Protein AF-A0AAV1R4P3-F1 (afdb_monomer)

Solvent-accessible surface area (backbone atoms only — not comparable to full-atom values): 7258 Å² total; per-residue (Å²): 132,78,63,86,61,83,77,54,78,63,45,58,19,80,67,67,41,54,49,48,60,53,53,44,38,48,49,35,62,78,67,55,42,62,80,77,50,60,62,71,26,50,77,77,40,62,55,56,52,47,74,28,44,90,54,28,54,87,56,57,86,68,80,76,64,85,76,76,66,99,73,47,54,65,52,36,40,63,31,36,55,21,73,91,52,38,86,84,52,81,50,60,55,24,53,76,36,69,90,61,39,50,74,68,54,49,50,59,74,69,47,79,87,61,58,76,94,123

Secondary structure (DSSP, 8-state):
-PPP---------TTS--HHHHHHHHHHHHT-GGGGS-HHHHTTS-GGGGGSHHHHGGG--S-------SS-HHHIIIIIS-TTT-TT-TTHHHHH-GGG--HHHHHHHHS-------

Foldseek 3Di:
DEDAQAAAFQDAAPQRDRQVLVVLVCVCVVVVCLVVADPVQVVPDPSSCSSHCVRVVVVDPDDYDYDDDLDDLCCCDRGHYDPVRCVPCLCVQCSVPVVPDDPVRVCSSVDDRDDDPD

InterPro domains:
  IPR004963 Pectinacetylesterase/NOTUM [PF03283] (12-111)
  IPR004963 Pectinacetylesterase/NOTUM [PTHR21562] (7-111)

Mean predicted aligned error: 5.8 Å

Structure (mmCIF, N/CA/C/O backbone):
data_AF-A0AAV1R4P3-F1
#
_entry.id   AF-A0AAV1R4P3-F1
#
loop_
_atom_site.group_PDB
_atom_site.id
_atom_site.type_symbol
_atom_site.label_atom_id
_atom_site.label_alt_id
_atom_site.label_comp_id
_atom_site.label_asym_id
_atom_site.label_entity_id
_atom_site.label_seq_id
_atom_site.pdbx_PDB_ins_code
_atom_site.Cartn_x
_atom_site.Cartn_y
_atom_site.Cartn_z
_atom_site.occupancy
_atom_site.B_iso_or_equiv
_atom_site.auth_seq_id
_atom_site.auth_comp_id
_atom_site.auth_asym_id
_atom_site.auth_atom_id
_atom_site.pdbx_PDB_model_num
ATOM 1 N N . MET A 1 1 ? -25.877 -5.056 9.736 1.00 37.34 1 MET A N 1
ATOM 2 C CA . MET A 1 1 ? -25.295 -4.008 8.869 1.00 37.34 1 MET A CA 1
ATOM 3 C C . MET A 1 1 ? -23.919 -4.472 8.424 1.00 37.34 1 MET A C 1
ATOM 5 O O . MET A 1 1 ? -23.066 -4.671 9.280 1.00 37.34 1 MET A O 1
ATOM 9 N N . ALA A 1 2 ? -23.721 -4.704 7.127 1.00 37.50 2 ALA A N 1
ATOM 10 C CA . ALA A 1 2 ? -22.393 -4.955 6.575 1.00 37.50 2 ALA A CA 1
ATOM 11 C C . ALA A 1 2 ? -21.654 -3.614 6.466 1.00 37.50 2 ALA A C 1
ATOM 13 O O . ALA A 1 2 ? -22.217 -2.644 5.961 1.00 37.50 2 ALA A O 1
ATOM 14 N N . LYS A 1 3 ? -20.422 -3.534 6.976 1.00 45.62 3 LYS A N 1
ATOM 15 C CA . LYS A 1 3 ? -19.550 -2.375 6.754 1.00 45.62 3 LYS A CA 1
ATOM 16 C C . LYS A 1 3 ? -18.617 -2.693 5.595 1.00 45.62 3 LYS A C 1
ATOM 18 O O . LYS A 1 3 ? -17.915 -3.700 5.643 1.00 45.62 3 LYS A O 1
ATOM 23 N N . LEU A 1 4 ? -18.607 -1.828 4.584 1.00 41.22 4 LEU A N 1
ATOM 24 C CA . LEU A 1 4 ? -17.603 -1.865 3.530 1.00 41.22 4 LEU A CA 1
ATOM 25 C C . LEU A 1 4 ? -16.317 -1.239 4.086 1.00 41.22 4 LEU A C 1
ATOM 27 O O . LEU A 1 4 ? -16.305 -0.068 4.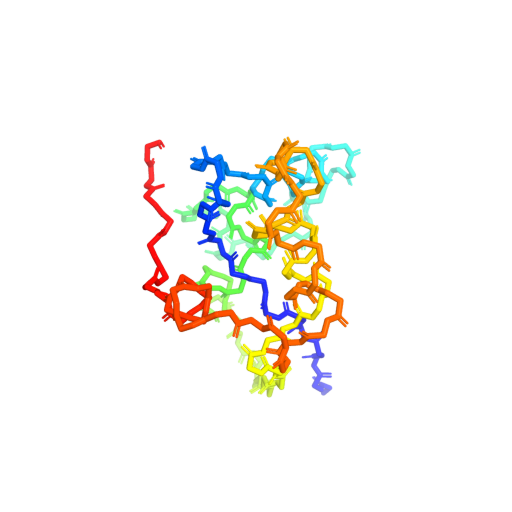459 1.00 41.22 4 LEU A O 1
ATOM 31 N N . GLN A 1 5 ? -15.252 -2.029 4.181 1.00 56.16 5 GLN A N 1
ATOM 32 C CA . GLN A 1 5 ? -13.923 -1.555 4.557 1.00 56.16 5 GLN A CA 1
ATOM 33 C C . GLN A 1 5 ? -13.007 -1.763 3.351 1.00 56.16 5 GLN A C 1
ATOM 35 O O . GLN A 1 5 ? -12.744 -2.905 2.980 1.00 56.16 5 GLN A O 1
ATOM 40 N N . TYR A 1 6 ? -12.511 -0.674 2.761 1.00 64.38 6 TYR A N 1
ATOM 41 C CA . TYR A 1 6 ? -11.486 -0.742 1.718 1.00 64.38 6 TYR A CA 1
ATOM 42 C C . TYR A 1 6 ? -10.242 -1.450 2.269 1.00 64.38 6 TYR A C 1
ATOM 44 O O . TYR A 1 6 ? -9.703 -1.053 3.311 1.00 64.38 6 TYR A O 1
ATOM 52 N N . PHE A 1 7 ? -9.806 -2.525 1.609 1.00 72.69 7 PHE A N 1
ATOM 53 C CA . PHE A 1 7 ? -8.683 -3.327 2.082 1.00 72.69 7 PHE A CA 1
ATOM 54 C C . PHE A 1 7 ? -7.356 -2.730 1.631 1.00 72.69 7 PHE A C 1
ATOM 56 O O . PHE A 1 7 ? -6.836 -3.023 0.561 1.00 72.69 7 PHE A O 1
ATOM 63 N N . LEU A 1 8 ? -6.794 -1.882 2.485 1.00 81.75 8 LEU A N 1
ATOM 64 C CA . LEU A 1 8 ? -5.488 -1.288 2.249 1.00 81.75 8 LEU A CA 1
ATOM 65 C C . LEU A 1 8 ? -4.377 -2.269 2.608 1.00 81.75 8 LEU A C 1
ATOM 67 O O . LEU A 1 8 ? -4.369 -2.873 3.683 1.00 81.75 8 LEU A O 1
ATOM 71 N N . VAL A 1 9 ? -3.402 -2.372 1.714 1.00 82.12 9 VAL A N 1
ATOM 72 C CA . VAL A 1 9 ? -2.243 -3.250 1.860 1.00 82.12 9 VAL A CA 1
ATOM 73 C C . VAL A 1 9 ? -1.037 -2.436 2.314 1.00 82.12 9 VAL A C 1
ATOM 75 O O . VAL A 1 9 ? -0.589 -1.531 1.616 1.00 82.12 9 VAL A O 1
ATOM 78 N N . CYS A 1 10 ? -0.479 -2.793 3.471 1.00 82.88 10 CYS A N 1
ATOM 79 C CA . CYS A 1 10 ? 0.791 -2.255 3.960 1.00 82.88 10 CYS A CA 1
ATOM 80 C C . CYS A 1 10 ? 1.965 -2.872 3.184 1.00 82.88 10 CYS A C 1
ATOM 82 O O . CYS A 1 10 ? 2.274 -4.047 3.388 1.00 82.88 10 CYS A O 1
ATOM 84 N N . ARG A 1 11 ? 2.611 -2.095 2.307 1.00 86.31 11 ARG A N 1
ATOM 85 C CA . ARG A 1 11 ? 3.755 -2.512 1.476 1.00 86.31 11 ARG A CA 1
ATOM 86 C C . ARG A 1 11 ? 4.744 -1.371 1.254 1.00 86.31 11 ARG A C 1
ATOM 88 O O . ARG A 1 11 ? 4.424 -0.213 1.524 1.00 86.31 11 ARG A O 1
ATOM 95 N N . LEU A 1 12 ? 5.941 -1.730 0.790 1.00 89.31 12 LEU A N 1
ATOM 96 C CA . LEU A 1 12 ? 6.898 -0.772 0.244 1.00 89.31 12 LEU A CA 1
A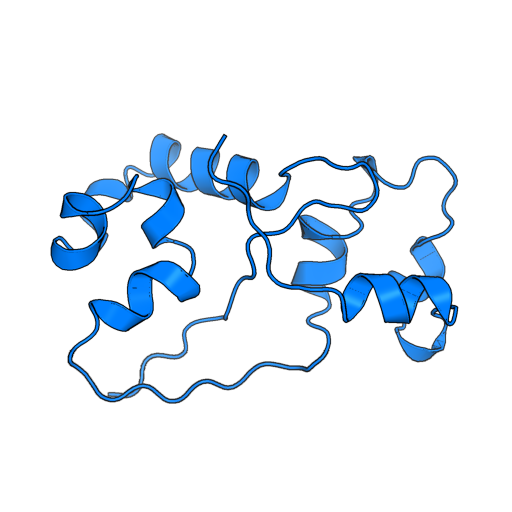TOM 97 C C . LEU A 1 12 ? 6.445 -0.334 -1.151 1.00 89.31 12 LEU A C 1
ATOM 99 O O . LEU A 1 12 ? 5.903 -1.142 -1.908 1.00 89.31 12 LEU A O 1
ATOM 103 N N . ASP A 1 13 ? 6.666 0.934 -1.468 1.00 91.56 13 ASP A N 1
ATOM 104 C CA . ASP A 1 13 ? 6.496 1.454 -2.818 1.00 91.56 13 ASP A CA 1
ATOM 105 C C . ASP A 1 13 ? 7.671 1.065 -3.729 1.00 91.56 13 ASP A C 1
ATOM 107 O O . ASP A 1 13 ? 8.632 0.418 -3.307 1.00 91.56 13 ASP A O 1
ATOM 111 N N . ILE A 1 14 ? 7.591 1.457 -4.998 1.00 92.94 14 ILE A N 1
ATOM 112 C CA . ILE A 1 14 ? 8.611 1.189 -6.026 1.00 92.94 14 ILE A CA 1
ATOM 113 C C . ILE A 1 14 ? 9.994 1.774 -5.703 1.00 92.94 14 ILE A C 1
ATOM 115 O O . ILE A 1 14 ? 10.984 1.345 -6.288 1.00 92.94 14 ILE A O 1
ATOM 119 N N . SER A 1 15 ? 10.071 2.731 -4.776 1.00 91.69 15 SER A N 1
ATOM 120 C CA . SER A 1 15 ? 11.315 3.323 -4.276 1.00 91.69 15 SER A CA 1
ATOM 121 C C . SER A 1 15 ? 11.770 2.726 -2.938 1.00 91.69 15 SER A C 1
ATOM 123 O O . SER A 1 15 ? 12.767 3.166 -2.371 1.00 91.69 15 SER A O 1
ATOM 125 N N . GLY A 1 16 ? 11.060 1.716 -2.424 1.00 89.69 16 GLY A N 1
ATOM 126 C CA . GLY A 1 16 ? 11.365 1.050 -1.159 1.00 89.69 16 GLY A CA 1
ATOM 127 C C . GLY A 1 16 ? 10.843 1.779 0.083 1.00 89.69 16 GLY A C 1
ATOM 128 O O . GLY A 1 16 ? 11.156 1.368 1.201 1.00 89.69 16 GLY A O 1
ATOM 129 N N . TRP A 1 17 ? 10.037 2.833 -0.073 1.00 89.62 17 TRP A N 1
ATOM 130 C CA . TRP A 1 17 ? 9.517 3.628 1.041 1.00 89.62 17 TRP A CA 1
ATOM 131 C C . TRP A 1 17 ? 8.154 3.136 1.531 1.00 89.62 17 TRP A C 1
ATOM 133 O O . TRP A 1 17 ? 7.372 2.511 0.818 1.00 89.62 17 TRP A O 1
ATOM 143 N N . ARG A 1 18 ? 7.833 3.438 2.795 1.00 88.81 18 ARG A N 1
ATOM 144 C CA . ARG A 1 18 ? 6.561 3.063 3.444 1.00 88.81 18 ARG A CA 1
ATOM 145 C C . ARG A 1 18 ? 5.498 4.150 3.284 1.00 88.81 18 ARG A C 1
ATOM 147 O O . ARG A 1 18 ? 4.875 4.556 4.269 1.00 88.81 18 ARG A O 1
ATOM 154 N N . THR A 1 19 ? 5.297 4.625 2.059 1.00 89.94 19 THR A N 1
ATOM 155 C CA . THR A 1 19 ? 4.479 5.811 1.751 1.00 89.94 19 THR A CA 1
ATOM 156 C C . THR A 1 19 ? 3.085 5.755 2.384 1.00 89.94 19 THR A C 1
ATOM 158 O O . THR A 1 19 ? 2.692 6.668 3.113 1.00 89.94 19 THR A O 1
ATOM 161 N N . LEU A 1 20 ? 2.372 4.635 2.240 1.00 88.81 20 LEU A N 1
ATOM 162 C CA . LEU A 1 20 ? 1.029 4.488 2.811 1.00 88.81 20 LEU A CA 1
ATOM 163 C C . LEU A 1 20 ? 1.017 4.485 4.343 1.00 88.81 20 LEU A C 1
ATOM 165 O O . LEU A 1 20 ? 0.116 5.050 4.959 1.00 88.81 20 LEU A O 1
ATOM 169 N N . ARG A 1 21 ? 2.029 3.888 4.983 1.00 88.88 21 ARG A N 1
ATOM 170 C CA . ARG A 1 21 ? 2.141 3.896 6.448 1.00 88.88 21 ARG A CA 1
ATOM 171 C C . ARG A 1 21 ? 2.343 5.315 6.967 1.00 88.88 21 ARG A C 1
ATOM 173 O O . ARG A 1 21 ? 1.710 5.665 7.956 1.00 88.88 21 ARG A O 1
ATOM 180 N N . TYR A 1 22 ? 3.193 6.116 6.325 1.00 89.00 22 TYR A N 1
ATOM 181 C CA . TYR A 1 22 ? 3.405 7.511 6.722 1.00 89.00 22 TYR A CA 1
ATOM 182 C C . TYR A 1 22 ? 2.161 8.369 6.496 1.00 89.00 22 TYR A C 1
ATOM 184 O O . TYR A 1 22 ? 1.788 9.140 7.379 1.00 89.00 22 TYR A O 1
ATOM 192 N N . MET A 1 23 ? 1.463 8.173 5.375 1.00 88.75 23 MET A N 1
ATOM 193 C CA . MET A 1 23 ? 0.190 8.842 5.112 1.00 88.75 23 MET A CA 1
ATOM 194 C C . MET A 1 23 ? -0.831 8.560 6.227 1.00 88.75 23 MET A C 1
ATOM 196 O O . MET A 1 23 ? -1.362 9.491 6.835 1.00 88.75 23 MET A O 1
ATOM 200 N N . PHE A 1 24 ? -1.065 7.285 6.562 1.00 88.12 24 PHE A N 1
ATOM 201 C CA . PHE A 1 24 ?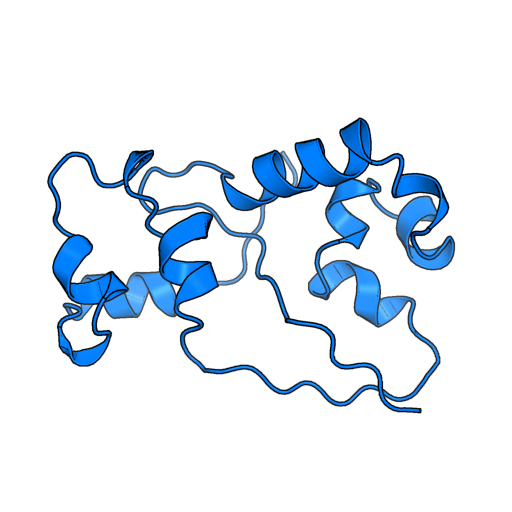 -2.004 6.921 7.629 1.00 88.12 24 PHE A CA 1
ATOM 202 C C . PHE A 1 24 ? -1.500 7.269 9.029 1.00 88.12 24 PHE A C 1
ATOM 204 O O . PHE A 1 24 ? -2.315 7.549 9.904 1.00 88.12 24 PHE A O 1
ATOM 211 N N . ALA A 1 25 ? -0.184 7.316 9.254 1.00 89.69 25 ALA A N 1
ATOM 212 C CA . ALA A 1 25 ? 0.377 7.856 10.488 1.00 89.69 25 ALA A CA 1
ATOM 213 C C . ALA A 1 25 ? -0.044 9.316 10.684 1.00 89.69 25 ALA A C 1
ATOM 215 O O . ALA A 1 25 ? -0.544 9.667 11.753 1.00 89.69 25 ALA A O 1
ATOM 216 N N . GLY A 1 26 ? 0.074 10.130 9.631 1.00 88.00 26 GLY A N 1
ATOM 217 C CA . GLY A 1 26 ? -0.405 11.509 9.618 1.00 88.00 26 GLY A CA 1
ATOM 218 C C . GLY A 1 26 ? -1.896 11.601 9.935 1.00 88.00 26 GLY A C 1
ATOM 219 O O . GLY A 1 26 ? -2.276 12.346 10.831 1.00 88.00 26 GLY A O 1
ATOM 220 N N . VAL A 1 27 ? -2.737 10.785 9.289 1.00 87.19 27 VAL A N 1
ATOM 221 C CA . VAL A 1 27 ? -4.187 10.749 9.567 1.00 87.19 27 VAL A CA 1
ATOM 222 C C . VAL A 1 27 ? -4.471 10.404 11.030 1.00 87.19 27 VAL A C 1
ATOM 224 O O . VAL A 1 27 ? -5.250 11.085 11.690 1.00 87.19 27 VAL A O 1
ATOM 227 N N . VAL A 1 28 ? -3.826 9.366 11.563 1.00 86.94 28 VAL A N 1
ATOM 228 C CA . VAL A 1 28 ? -4.038 8.902 12.940 1.00 86.94 28 VAL A CA 1
ATOM 229 C C . VAL A 1 28 ? -3.668 9.969 13.964 1.00 86.94 28 VAL A C 1
ATOM 231 O O . VAL A 1 28 ? -4.387 10.135 14.951 1.00 86.94 28 VAL A O 1
ATOM 234 N N . ILE A 1 29 ? -2.555 10.665 13.734 1.00 88.19 29 ILE A N 1
ATOM 235 C CA . ILE A 1 29 ? -2.027 11.690 14.635 1.00 88.19 29 ILE A CA 1
ATOM 236 C C . ILE A 1 29 ? -2.850 12.975 14.517 1.00 88.19 29 ILE A C 1
ATOM 238 O O . ILE A 1 29 ? -3.372 13.450 15.521 1.00 88.19 29 ILE A O 1
ATOM 242 N N . LEU A 1 30 ? -3.017 13.504 13.301 1.00 90.50 30 LEU A N 1
ATOM 243 C CA . LEU A 1 30 ? -3.679 14.790 13.058 1.00 90.50 30 LEU A CA 1
ATOM 244 C C . LEU A 1 30 ? -5.172 14.753 13.390 1.00 90.50 30 LEU A C 1
ATOM 246 O O . LEU A 1 30 ? -5.701 15.722 13.922 1.00 90.50 30 LEU A O 1
ATOM 250 N N . GLN A 1 31 ? -5.853 13.642 13.098 1.00 87.56 31 GLN A N 1
ATOM 251 C CA . GLN A 1 31 ? -7.300 13.511 13.313 1.00 87.56 31 GLN A CA 1
ATOM 252 C C . GLN A 1 31 ? -7.647 12.874 14.667 1.00 87.56 31 GLN A C 1
ATOM 254 O O . GLN A 1 31 ? -8.812 12.601 14.943 1.00 87.56 31 GLN A O 1
ATOM 259 N N . GLY A 1 32 ? -6.653 12.563 15.511 1.00 85.75 32 GLY A N 1
ATOM 260 C CA . GLY A 1 32 ? -6.884 11.942 16.821 1.00 85.75 32 GLY A CA 1
ATOM 261 C C . GLY A 1 32 ? -7.589 10.579 16.756 1.00 85.75 32 GLY A C 1
ATOM 262 O O . GLY A 1 32 ? -8.191 10.136 17.739 1.00 85.75 32 GLY A O 1
ATOM 263 N N . MET A 1 33 ? -7.509 9.888 15.613 1.00 86.25 33 MET A N 1
ATOM 264 C CA . MET A 1 33 ? -8.292 8.678 15.328 1.00 86.25 33 MET A CA 1
ATOM 265 C C . MET A 1 33 ? -7.937 7.492 16.225 1.00 86.25 33 MET A C 1
ATOM 267 O O . MET A 1 33 ? -8.693 6.527 16.277 1.00 86.25 33 MET A O 1
ATOM 271 N N . GLN A 1 34 ? -6.833 7.567 16.975 1.00 83.00 34 GLN A N 1
ATOM 272 C CA . GLN A 1 34 ? -6.436 6.549 17.952 1.00 83.00 34 GLN A CA 1
ATOM 273 C C . GLN A 1 34 ? -7.577 6.162 18.906 1.00 83.00 34 GLN A C 1
ATOM 275 O O . GLN A 1 34 ? -7.716 4.987 19.238 1.00 83.00 34 GLN A O 1
ATOM 280 N N . LYS A 1 35 ? -8.420 7.128 19.299 1.00 85.50 35 LYS A N 1
ATOM 281 C CA . LYS A 1 35 ? -9.559 6.913 20.209 1.00 85.50 35 LYS A CA 1
ATOM 282 C C . LYS A 1 35 ? -10.726 6.156 19.562 1.00 85.50 35 LYS A C 1
ATOM 284 O O . LYS A 1 35 ? -11.492 5.510 20.267 1.00 85.50 35 LYS A O 1
ATOM 289 N N . ASN A 1 36 ? -10.838 6.219 18.235 1.00 85.62 36 ASN A N 1
ATOM 290 C CA . ASN A 1 36 ? -11.930 5.622 17.460 1.00 85.62 36 ASN A CA 1
ATOM 291 C C . ASN A 1 36 ? -11.590 4.222 16.928 1.00 85.62 36 ASN A C 1
ATOM 293 O O . ASN A 1 36 ? -12.442 3.548 16.349 1.00 85.62 36 ASN A O 1
ATOM 297 N N . LEU A 1 37 ? -10.343 3.777 17.098 1.00 86.88 37 LEU A N 1
ATOM 298 C CA . LEU A 1 37 ? -9.904 2.455 16.668 1.00 86.88 37 LEU A CA 1
ATOM 299 C C . LEU A 1 37 ? -10.296 1.379 17.697 1.00 86.88 37 LEU A C 1
ATOM 301 O O . LEU A 1 37 ? -10.285 1.640 18.902 1.00 86.88 37 LEU A O 1
ATOM 305 N N . PRO A 1 38 ? -10.600 0.141 17.263 1.00 86.38 38 PRO A N 1
ATOM 306 C CA . PRO A 1 38 ? -10.962 -0.935 18.176 1.00 86.38 38 PRO A CA 1
ATOM 307 C C . PRO A 1 38 ? -9.868 -1.224 19.202 1.00 86.38 38 PRO A C 1
ATOM 309 O O . PRO A 1 38 ? -8.733 -1.553 18.846 1.00 86.38 38 PRO A O 1
ATOM 312 N N . GLN A 1 39 ? -10.246 -1.206 20.483 1.00 87.75 39 GLN A N 1
ATOM 313 C CA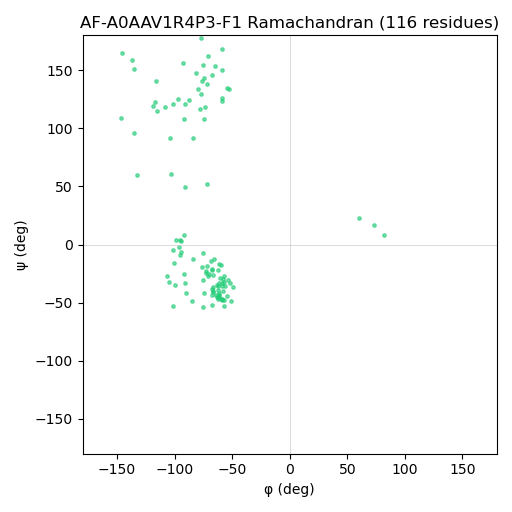 . GLN A 1 39 ? -9.327 -1.471 21.594 1.00 87.75 39 GLN A CA 1
ATOM 314 C C . GLN A 1 39 ? -8.638 -2.838 21.490 1.00 87.75 39 GLN A C 1
ATOM 316 O O . GLN A 1 39 ? -7.494 -2.989 21.908 1.00 87.75 39 GLN A O 1
ATOM 321 N N . GLY A 1 40 ? -9.315 -3.841 20.918 1.00 87.25 40 GLY A N 1
ATOM 322 C CA . GLY A 1 40 ? -8.727 -5.165 20.695 1.00 87.25 40 GLY A CA 1
ATOM 323 C C . GLY A 1 40 ? -7.475 -5.125 19.813 1.00 87.25 40 GLY A C 1
ATOM 324 O O . GLY A 1 40 ? -6.532 -5.876 20.059 1.00 87.25 40 GLY A O 1
ATOM 325 N N . CYS A 1 41 ? -7.432 -4.203 18.848 1.00 88.56 41 CYS A N 1
ATOM 326 C CA . CYS A 1 41 ? -6.280 -4.016 17.978 1.00 88.56 41 CYS A CA 1
ATOM 327 C C . CYS A 1 41 ? -5.229 -3.106 18.624 1.00 88.56 41 CYS A C 1
ATOM 329 O O . CYS A 1 41 ? -4.058 -3.477 18.679 1.00 88.56 41 CYS A O 1
ATOM 331 N N . THR A 1 42 ? -5.632 -1.948 19.161 1.00 89.06 42 THR A N 1
ATOM 332 C CA . THR A 1 42 ? -4.686 -0.952 19.704 1.00 89.06 42 THR A CA 1
ATOM 333 C C . THR A 1 42 ? -3.964 -1.420 20.969 1.00 89.06 42 THR A C 1
ATOM 335 O O . THR A 1 42 ? -2.873 -0.940 21.255 1.00 89.06 42 THR A O 1
ATOM 338 N N . LYS A 1 43 ? -4.510 -2.405 21.698 1.00 88.62 43 LYS A N 1
ATOM 339 C CA . LYS A 1 43 ? -3.810 -3.079 22.809 1.00 88.62 43 LYS A CA 1
ATOM 340 C C . LYS A 1 43 ? -2.689 -4.019 22.352 1.00 88.62 43 LYS A C 1
ATOM 342 O O . LYS A 1 43 ? -1.814 -4.338 23.146 1.00 88.62 43 LYS A O 1
ATOM 347 N N . ARG A 1 44 ? -2.734 -4.506 21.108 1.00 87.56 44 ARG A N 1
ATOM 348 C CA . ARG A 1 44 ? -1.784 -5.498 20.566 1.00 87.56 44 ARG A CA 1
ATOM 349 C C . ARG A 1 44 ? -0.790 -4.891 19.582 1.00 87.56 44 ARG A C 1
ATOM 351 O O . ARG A 1 44 ? 0.304 -5.419 19.411 1.00 87.56 44 ARG A O 1
ATOM 358 N N . PHE A 1 45 ? -1.177 -3.810 18.913 1.00 86.62 45 PHE A N 1
ATOM 359 C CA . PHE A 1 45 ? -0.419 -3.207 17.826 1.00 86.62 45 PHE A CA 1
ATOM 360 C C . PHE A 1 45 ? -0.396 -1.685 17.945 1.00 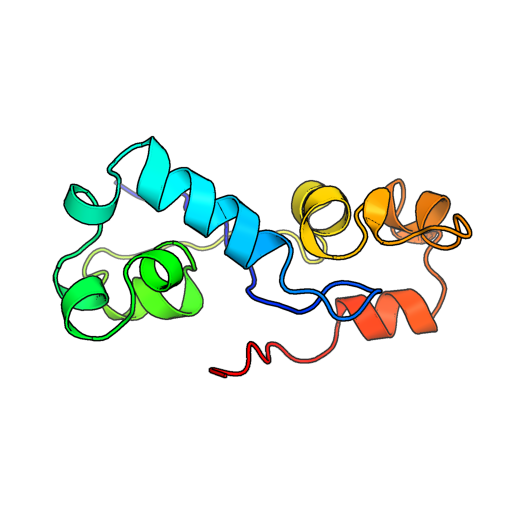86.62 45 PHE A C 1
ATOM 362 O O . PHE A 1 45 ? -1.280 -1.077 18.543 1.00 86.62 45 PHE A O 1
ATOM 369 N N . ASN A 1 46 ? 0.591 -1.059 17.298 1.00 87.38 46 ASN A N 1
ATOM 370 C CA . ASN A 1 46 ? 0.620 0.392 17.138 1.00 87.38 46 ASN A CA 1
ATOM 371 C C . ASN A 1 46 ? -0.704 0.878 16.497 1.00 87.38 46 ASN A C 1
ATOM 373 O O . ASN A 1 46 ? -1.122 0.278 15.503 1.00 87.38 46 ASN A O 1
ATOM 377 N N . PRO A 1 47 ? -1.343 1.958 16.990 1.00 87.38 47 PRO A N 1
ATOM 378 C CA . PRO A 1 47 ? -2.615 2.451 16.455 1.00 87.38 47 PRO A CA 1
ATOM 379 C C . PRO A 1 47 ? -2.620 2.680 14.939 1.00 87.38 47 PRO A C 1
ATOM 381 O O . PRO A 1 47 ? -3.616 2.411 14.276 1.00 87.38 47 PRO A O 1
ATOM 384 N N . ILE A 1 48 ? -1.487 3.084 14.362 1.00 87.38 48 ILE A N 1
ATOM 385 C CA . ILE A 1 48 ? -1.335 3.269 12.912 1.00 87.38 48 ILE A CA 1
ATOM 386 C C . ILE A 1 48 ? -1.538 1.945 12.166 1.00 87.38 48 ILE A C 1
ATOM 388 O O . ILE A 1 48 ? -2.136 1.910 11.096 1.00 87.38 48 ILE A O 1
ATOM 392 N N . MET A 1 49 ? -1.103 0.828 12.751 1.00 84.94 49 MET A N 1
ATOM 393 C CA . MET A 1 49 ? -1.290 -0.501 12.166 1.00 84.94 49 MET A CA 1
ATOM 394 C C . MET A 1 49 ? -2.746 -0.955 12.189 1.00 84.94 49 MET A C 1
ATOM 396 O O . MET A 1 49 ? -3.142 -1.750 11.344 1.00 84.94 49 MET A O 1
ATOM 400 N N . CYS A 1 50 ? -3.551 -0.436 13.111 1.00 86.69 50 CYS A N 1
ATOM 401 C CA . CYS A 1 50 ? -4.969 -0.767 13.205 1.00 86.69 50 CYS A CA 1
ATOM 402 C C . CYS A 1 50 ? -5.826 -0.095 12.126 1.00 86.69 50 CYS A C 1
ATOM 404 O O . CYS A 1 50 ? -6.994 -0.448 11.990 1.00 86.69 50 CYS A O 1
ATOM 406 N N . PHE A 1 51 ? -5.254 0.811 11.326 1.00 84.38 51 PHE A N 1
ATOM 407 C CA . PHE A 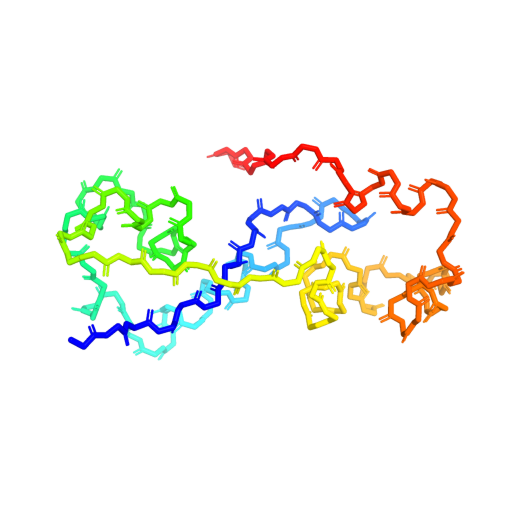1 51 ? -5.874 1.280 10.084 1.00 84.38 51 PHE A CA 1
ATOM 408 C C . PHE A 1 51 ? -5.760 0.271 8.935 1.00 84.38 51 PHE A C 1
ATOM 410 O O . PHE A 1 51 ? -6.534 0.349 7.983 1.00 84.38 51 PHE A O 1
ATOM 417 N N . PHE A 1 52 ? -4.832 -0.688 9.019 1.00 85.25 52 PHE A N 1
ATOM 418 C CA . PHE A 1 52 ? -4.657 -1.717 8.001 1.00 85.25 52 PHE A CA 1
ATOM 419 C C . PHE A 1 52 ? -5.516 -2.940 8.344 1.00 85.25 52 PHE A C 1
ATOM 421 O O . PHE A 1 52 ? -5.317 -3.559 9.399 1.00 85.25 52 PHE A O 1
ATOM 428 N N . PRO A 1 53 ? -6.455 -3.344 7.467 1.00 81.75 53 PRO A N 1
ATOM 429 C CA . PRO A 1 53 ? -7.385 -4.436 7.757 1.00 81.75 53 PRO A CA 1
ATOM 430 C C . PRO A 1 53 ? -6.710 -5.767 8.103 1.00 81.75 53 PRO A C 1
ATOM 432 O O . PRO A 1 53 ? -7.230 -6.524 8.915 1.00 81.75 53 PRO A O 1
ATOM 435 N N . GLN A 1 54 ? -5.494 -5.994 7.603 1.00 80.38 54 GLN A N 1
ATOM 436 C CA . GLN A 1 54 ? -4.644 -7.146 7.934 1.00 80.38 54 GLN A CA 1
ATOM 437 C C . GLN A 1 54 ? -4.425 -7.332 9.447 1.00 80.38 54 GLN A C 1
ATOM 439 O O . GLN A 1 54 ? -4.259 -8.451 9.924 1.00 80.38 54 GLN A O 1
ATOM 444 N N . ARG A 1 55 ? -4.424 -6.238 10.218 1.00 83.88 55 ARG A N 1
ATOM 445 C CA . ARG A 1 55 ? -4.295 -6.244 11.685 1.00 83.88 55 ARG A CA 1
ATOM 446 C C . ARG A 1 55 ? -5.652 -6.100 12.374 1.00 83.88 55 ARG A C 1
ATOM 448 O O . ARG A 1 55 ? -5.872 -6.683 13.433 1.00 83.88 55 ARG A O 1
ATOM 455 N N . LEU A 1 56 ? -6.555 -5.334 11.766 1.00 83.75 56 LEU A N 1
ATOM 456 C CA . LEU A 1 56 ? -7.852 -4.981 12.338 1.00 83.75 56 LEU A CA 1
ATOM 457 C C . LEU A 1 56 ? -8.862 -6.134 12.321 1.00 83.75 56 LEU A C 1
ATOM 459 O O . LEU A 1 56 ? -9.578 -6.311 13.305 1.00 83.75 56 LEU A O 1
ATOM 463 N N . ILE A 1 57 ? -8.927 -6.909 11.231 1.00 84.81 57 ILE A N 1
ATOM 464 C CA . ILE A 1 57 ? -9.981 -7.916 10.994 1.00 84.81 57 ILE A CA 1
ATOM 465 C C . ILE A 1 57 ? -10.019 -8.961 12.111 1.00 84.81 57 ILE A C 1
ATOM 467 O O . ILE A 1 57 ? -11.100 -9.339 12.549 1.00 84.81 57 ILE A O 1
ATOM 471 N N . ALA A 1 58 ? -8.862 -9.340 12.662 1.00 80.12 58 ALA A N 1
ATOM 472 C CA . ALA A 1 58 ? -8.775 -10.272 13.789 1.00 80.12 58 ALA A CA 1
ATOM 473 C C . ALA A 1 58 ? -9.478 -9.774 15.072 1.00 80.12 58 ALA A C 1
ATOM 475 O O . ALA A 1 58 ? -9.719 -10.556 15.987 1.00 80.12 58 ALA A O 1
ATOM 476 N N . SER A 1 59 ? -9.779 -8.474 15.171 1.00 80.00 59 SER A N 1
ATOM 477 C CA . SER A 1 59 ? -10.500 -7.869 16.300 1.00 80.00 59 SER A CA 1
ATOM 478 C C . SER A 1 59 ? -11.982 -7.602 16.006 1.00 80.00 59 SER A C 1
ATOM 480 O O . SER A 1 59 ? -12.702 -7.153 16.901 1.00 80.00 59 SER A O 1
ATOM 482 N N . VAL A 1 60 ? -12.452 -7.836 14.777 1.00 82.75 60 VAL A N 1
ATOM 483 C CA . VAL A 1 60 ? -13.842 -7.577 14.382 1.00 82.75 60 VAL A CA 1
ATOM 484 C C . VAL A 1 60 ? -14.699 -8.804 14.684 1.00 82.75 60 VAL A C 1
ATOM 486 O O . VAL A 1 60 ? -14.412 -9.902 14.224 1.00 82.75 60 VAL A O 1
ATOM 489 N N . ARG A 1 61 ? -15.769 -8.615 15.465 1.00 83.81 61 ARG A N 1
ATOM 490 C CA . ARG A 1 61 ? -16.711 -9.690 15.836 1.00 83.81 61 ARG A CA 1
ATOM 491 C C . ARG A 1 61 ? -17.893 -9.820 14.880 1.00 83.81 61 ARG A C 1
ATOM 493 O O . ARG A 1 61 ? -18.511 -10.873 14.801 1.00 83.81 61 ARG A O 1
ATOM 500 N N . THR A 1 62 ? -18.247 -8.736 14.199 1.00 84.75 62 THR A N 1
ATOM 501 C CA . THR A 1 62 ? -19.361 -8.724 13.250 1.00 84.75 62 THR A CA 1
ATOM 502 C C . THR A 1 62 ? -18.951 -9.416 11.953 1.00 84.75 62 THR A C 1
ATOM 504 O O . THR A 1 62 ? -17.835 -9.167 11.497 1.00 84.75 62 THR A O 1
ATOM 507 N N . PRO A 1 63 ? -19.832 -10.205 11.313 1.00 86.69 63 PRO A N 1
ATOM 508 C CA . PRO A 1 63 ? -19.558 -10.759 9.993 1.00 86.69 63 PRO A CA 1
ATOM 509 C C . PRO A 1 63 ? -19.147 -9.666 8.999 1.00 86.69 63 PRO A C 1
ATOM 511 O O . PRO A 1 63 ? -19.771 -8.602 8.936 1.00 86.69 63 PRO A O 1
ATOM 514 N N . LEU A 1 64 ? -18.082 -9.930 8.245 1.00 82.44 64 LEU A N 1
ATOM 515 C CA . LEU A 1 64 ? -17.519 -9.022 7.252 1.00 82.44 64 LEU A CA 1
ATOM 516 C C . LEU A 1 64 ? -17.633 -9.643 5.864 1.00 82.44 64 LEU A C 1
ATOM 518 O O . LEU A 1 64 ? -17.387 -10.833 5.689 1.00 82.44 64 LEU A O 1
ATOM 522 N N . PHE A 1 65 ? -17.944 -8.807 4.880 1.00 83.94 65 PHE A N 1
ATOM 523 C CA . PHE A 1 65 ? -17.841 -9.148 3.470 1.00 83.94 65 PHE A CA 1
ATOM 524 C C . PHE A 1 65 ? -16.801 -8.226 2.837 1.00 83.94 65 PHE A C 1
ATOM 526 O O . PHE A 1 65 ? -16.905 -7.004 2.955 1.00 83.94 65 PHE A O 1
ATOM 533 N N . LEU A 1 66 ? -15.770 -8.811 2.230 1.00 81.06 66 LEU A N 1
ATOM 534 C CA . LEU A 1 66 ? -14.650 -8.076 1.652 1.00 81.06 66 LEU A CA 1
ATOM 535 C C . LEU A 1 66 ? -14.744 -8.139 0.133 1.00 81.06 66 LEU A C 1
ATOM 537 O O . LEU A 1 66 ? -14.651 -9.213 -0.453 1.00 81.06 66 LEU A O 1
ATOM 541 N N . VAL A 1 67 ? -14.892 -6.974 -0.490 1.00 84.25 67 VAL A N 1
ATOM 542 C CA . VAL A 1 67 ? -14.833 -6.812 -1.943 1.00 84.25 67 VAL A CA 1
ATOM 543 C C . VAL A 1 67 ? -13.679 -5.883 -2.238 1.00 84.25 67 VAL A C 1
ATOM 545 O O . VAL A 1 67 ? -13.687 -4.739 -1.796 1.00 84.25 67 VAL A O 1
ATOM 548 N N . ASN A 1 68 ? -12.696 -6.376 -2.980 1.00 81.06 68 ASN A N 1
ATOM 549 C CA . ASN A 1 68 ? -11.610 -5.560 -3.497 1.00 81.06 68 ASN A CA 1
ATOM 550 C C . ASN A 1 68 ? -11.372 -5.931 -4.951 1.00 81.06 68 ASN A C 1
ATOM 552 O O . ASN A 1 68 ? -11.606 -7.068 -5.366 1.00 81.06 68 ASN A O 1
ATOM 556 N N . THR A 1 69 ? -10.891 -4.968 -5.720 1.00 87.19 69 THR A N 1
ATOM 557 C CA . THR A 1 69 ? -10.355 -5.235 -7.048 1.00 87.19 69 THR A CA 1
ATOM 558 C C . THR A 1 69 ? -8.968 -5.867 -6.910 1.00 87.19 69 THR A C 1
ATOM 560 O O . THR A 1 69 ? -8.278 -5.667 -5.910 1.00 87.19 69 THR A O 1
ATOM 563 N N . ALA A 1 70 ? -8.539 -6.637 -7.914 1.00 85.06 70 ALA A N 1
ATOM 564 C CA . ALA A 1 70 ? -7.188 -7.208 -7.925 1.00 85.06 70 ALA A CA 1
ATOM 565 C C . ALA A 1 70 ? -6.101 -6.116 -7.925 1.00 85.06 70 ALA A C 1
ATOM 567 O O . ALA A 1 70 ? -5.041 -6.286 -7.328 1.00 85.06 70 ALA A O 1
ATOM 568 N N . TYR A 1 71 ? -6.396 -4.982 -8.567 1.00 88.25 71 TYR A N 1
ATOM 569 C CA . TYR A 1 71 ? -5.535 -3.809 -8.636 1.00 88.25 71 TYR A CA 1
ATOM 570 C C . TYR A 1 71 ? -6.379 -2.557 -8.390 1.00 88.25 71 TYR A C 1
ATOM 572 O O . TYR A 1 71 ? -7.030 -2.040 -9.302 1.00 88.25 71 TYR A O 1
ATOM 580 N N . ASP A 1 72 ? -6.394 -2.083 -7.148 1.00 88.94 72 ASP A N 1
ATOM 581 C CA . ASP A 1 72 ? -7.067 -0.837 -6.797 1.00 88.94 72 ASP A CA 1
ATOM 582 C C . ASP A 1 72 ? -6.254 0.356 -7.314 1.00 88.94 72 ASP A C 1
ATOM 584 O O . ASP A 1 72 ? -5.090 0.545 -6.954 1.00 88.94 72 ASP A O 1
ATOM 588 N N . THR A 1 73 ? -6.847 1.148 -8.207 1.00 89.12 73 THR A N 1
ATOM 589 C CA . THR A 1 73 ? -6.148 2.239 -8.900 1.00 89.12 73 THR A CA 1
ATOM 590 C C . THR A 1 73 ? -5.649 3.299 -7.931 1.00 89.12 73 THR A C 1
ATOM 592 O O . THR A 1 73 ? -4.529 3.788 -8.087 1.00 89.12 73 THR A O 1
ATOM 595 N N . TRP A 1 74 ? -6.440 3.622 -6.906 1.00 88.94 74 TRP A N 1
ATOM 596 C CA . TRP A 1 74 ? -6.037 4.560 -5.867 1.00 88.94 74 TRP A CA 1
ATOM 597 C C . TRP A 1 74 ? -4.826 4.030 -5.106 1.00 88.94 74 TRP A C 1
ATOM 599 O O . TRP A 1 74 ? -3.826 4.731 -4.946 1.00 88.94 74 TRP A O 1
ATOM 609 N N . GLN A 1 75 ? -4.865 2.766 -4.699 1.00 89.62 75 GLN A N 1
ATOM 610 C CA . GLN A 1 75 ? -3.754 2.142 -4.007 1.00 89.62 75 GLN A CA 1
ATOM 611 C C . GLN A 1 75 ? -2.481 2.109 -4.859 1.00 89.62 75 GLN A C 1
ATOM 613 O O . GLN A 1 75 ? -1.404 2.443 -4.361 1.00 89.62 75 GLN A O 1
ATOM 618 N N . VAL A 1 76 ? -2.576 1.768 -6.145 1.00 91.44 76 VAL A N 1
ATOM 619 C CA . VAL A 1 76 ? -1.410 1.786 -7.038 1.00 91.44 76 VAL A CA 1
ATOM 620 C C . VAL A 1 76 ? -0.852 3.203 -7.167 1.00 91.44 76 VAL A C 1
ATOM 622 O O . VAL A 1 76 ? 0.352 3.398 -7.038 1.00 91.44 76 VAL A O 1
ATOM 625 N N . GLN A 1 77 ? -1.704 4.207 -7.366 1.00 91.94 77 GLN A N 1
ATOM 626 C CA . GLN A 1 77 ? -1.268 5.582 -7.618 1.00 91.94 77 GLN A CA 1
ATOM 627 C C . GLN A 1 77 ? -0.761 6.321 -6.381 1.00 91.94 77 GLN A C 1
ATOM 629 O O . GLN A 1 77 ? 0.085 7.199 -6.521 1.00 91.94 77 GLN A O 1
ATOM 634 N N . VAL A 1 78 ? -1.276 6.008 -5.194 1.00 89.38 78 VAL A N 1
ATOM 635 C CA . VAL A 1 78 ? -0.978 6.765 -3.966 1.00 89.38 78 VAL A CA 1
ATOM 636 C C . VAL A 1 78 ? -0.021 6.016 -3.051 1.00 89.38 78 VAL A C 1
ATOM 638 O O . VAL A 1 78 ? 0.790 6.640 -2.371 1.00 89.38 78 VAL A O 1
ATOM 641 N N . SER A 1 79 ? -0.086 4.683 -3.039 1.00 89.12 79 SER A N 1
ATOM 642 C CA . SER A 1 79 ? 0.760 3.858 -2.177 1.00 89.12 79 SER A CA 1
ATOM 643 C C . SER A 1 79 ? 1.930 3.231 -2.909 1.00 89.12 79 SER A C 1
ATOM 645 O O . SER A 1 79 ? 3.031 3.283 -2.385 1.00 89.12 79 SER A O 1
ATOM 647 N N . LEU A 1 80 ? 1.688 2.525 -4.017 1.00 91.62 80 LEU A N 1
ATOM 648 C CA . LEU A 1 80 ? 2.681 1.596 -4.576 1.00 91.62 80 LEU A CA 1
ATOM 649 C C . LEU A 1 80 ? 3.603 2.270 -5.589 1.00 91.62 80 LEU A C 1
ATOM 651 O O . LEU A 1 80 ? 4.804 2.039 -5.565 1.00 91.62 80 LEU A O 1
ATOM 655 N N . ALA A 1 81 ? 3.052 3.116 -6.452 1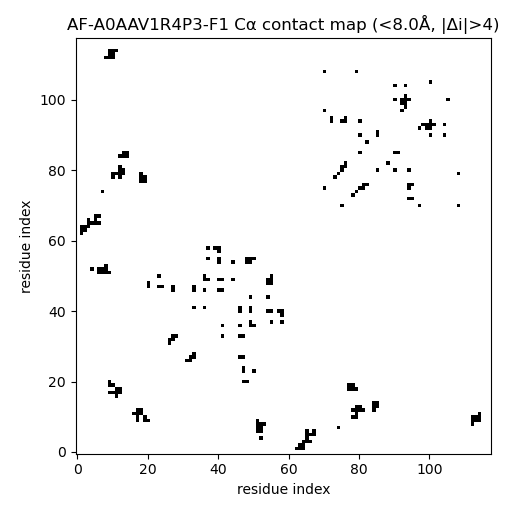.00 94.25 81 ALA A N 1
ATOM 656 C CA . ALA A 1 81 ? 3.769 3.854 -7.485 1.00 94.25 81 ALA A CA 1
ATOM 657 C C . ALA A 1 81 ? 3.360 5.344 -7.499 1.00 94.25 81 ALA A C 1
ATOM 659 O O . ALA A 1 81 ? 2.838 5.851 -8.509 1.00 94.25 81 ALA A O 1
ATOM 660 N N . PRO A 1 82 ? 3.562 6.068 -6.377 1.00 93.12 82 PRO A N 1
ATOM 661 C CA . PRO A 1 82 ? 3.308 7.500 -6.326 1.00 93.12 82 PRO A CA 1
ATOM 662 C C . PRO A 1 82 ? 4.250 8.263 -7.254 1.00 93.12 82 PRO A C 1
ATOM 664 O O . PRO A 1 82 ? 5.355 7.823 -7.559 1.00 93.12 82 PRO A O 1
ATOM 667 N N . ALA A 1 83 ? 3.814 9.439 -7.717 1.00 92.31 83 ALA A N 1
ATOM 668 C CA . ALA A 1 83 ? 4.625 10.264 -8.620 1.00 92.31 83 ALA A CA 1
ATOM 669 C C . ALA A 1 83 ? 5.961 10.681 -7.982 1.00 92.31 83 ALA A C 1
ATOM 671 O O . ALA A 1 83 ? 6.951 10.826 -8.685 1.00 92.31 83 ALA A O 1
ATOM 672 N N . SER A 1 84 ? 5.991 10.807 -6.653 1.00 91.81 84 SER A N 1
ATOM 673 C CA . SER A 1 84 ? 7.202 11.077 -5.879 1.00 91.81 84 SER A CA 1
ATOM 674 C C . SER A 1 84 ? 8.220 9.933 -5.888 1.00 91.81 84 SER A C 1
ATOM 676 O O . SER A 1 84 ? 9.383 10.197 -5.623 1.00 91.81 84 SER A O 1
ATOM 678 N N . ALA A 1 85 ? 7.800 8.694 -6.170 1.00 93.00 85 ALA A N 1
ATOM 679 C CA . ALA A 1 85 ? 8.666 7.512 -6.223 1.00 93.00 85 ALA A CA 1
ATOM 680 C C . ALA A 1 85 ? 9.046 7.104 -7.662 1.00 93.00 85 ALA A C 1
ATOM 682 O O . ALA A 1 85 ? 9.979 6.331 -7.861 1.00 93.00 85 ALA A O 1
ATOM 683 N N . ASP A 1 86 ? 8.332 7.610 -8.675 1.00 94.56 86 ASP A N 1
ATOM 684 C CA . ASP A 1 86 ? 8.537 7.301 -10.098 1.00 94.56 86 ASP A CA 1
ATOM 685 C C . ASP A 1 86 ? 9.270 8.441 -10.825 1.00 94.56 86 ASP A C 1
ATOM 687 O O . ASP A 1 86 ? 8.737 9.047 -11.755 1.00 94.56 86 ASP A O 1
ATOM 691 N N . HIS A 1 87 ? 10.497 8.759 -10.401 1.00 91.94 87 HIS A N 1
ATOM 692 C CA . HIS A 1 87 ? 11.264 9.890 -10.954 1.00 91.94 87 HIS A CA 1
ATOM 693 C C . HIS A 1 87 ? 11.491 9.809 -12.472 1.00 91.94 87 HIS A C 1
ATOM 695 O O . HIS A 1 87 ? 11.580 10.837 -13.138 1.00 91.94 87 HIS A O 1
ATOM 701 N N . HIS A 1 88 ? 11.559 8.594 -13.019 1.00 92.81 88 HIS A N 1
ATOM 702 C CA . HIS A 1 88 ? 11.806 8.340 -14.440 1.00 92.81 88 HIS A CA 1
ATOM 703 C C . HIS A 1 88 ? 10.517 8.109 -15.251 1.00 92.81 88 HIS A C 1
ATOM 705 O O . HIS A 1 88 ? 10.576 7.927 -16.465 1.00 92.81 88 HIS A O 1
ATOM 711 N N . GLY A 1 89 ? 9.345 8.111 -14.608 1.00 93.56 89 GLY A N 1
ATOM 712 C CA . GLY A 1 89 ? 8.051 8.001 -15.285 1.00 93.56 89 GLY A CA 1
ATOM 713 C C . GLY A 1 89 ? 7.711 6.611 -15.840 1.00 93.56 89 GLY A C 1
ATOM 714 O O . GLY A 1 89 ? 6.806 6.488 -16.671 1.00 93.56 89 GLY A O 1
ATOM 715 N N . HIS A 1 90 ? 8.401 5.556 -15.403 1.00 94.44 90 HIS A N 1
ATOM 716 C CA . HIS A 1 90 ? 8.199 4.193 -15.901 1.00 94.44 90 HIS A CA 1
ATOM 717 C C . HIS A 1 90 ? 6.823 3.628 -15.531 1.00 94.44 90 HIS A C 1
ATOM 719 O O . HIS A 1 90 ? 6.282 2.777 -16.241 1.00 94.44 90 HIS A O 1
ATOM 725 N N . TRP A 1 91 ? 6.227 4.108 -14.441 1.00 95.12 91 TRP A N 1
ATOM 726 C CA . TRP A 1 91 ? 4.953 3.620 -13.922 1.00 95.12 91 TRP A CA 1
ATOM 727 C C . TRP A 1 91 ? 3.748 4.430 -14.396 1.00 95.12 91 TRP A C 1
ATOM 729 O O . TRP A 1 91 ? 2.618 3.981 -14.200 1.00 95.12 91 TRP A O 1
ATOM 739 N N . ILE A 1 92 ? 3.942 5.577 -15.064 1.00 94.38 92 ILE A N 1
ATOM 740 C CA . ILE A 1 92 ? 2.856 6.474 -15.505 1.00 94.38 92 ILE A CA 1
ATOM 741 C C . ILE A 1 92 ? 1.805 5.741 -16.347 1.00 94.38 92 ILE A C 1
ATOM 743 O O . ILE A 1 92 ? 0.608 5.940 -16.131 1.00 94.38 92 ILE A O 1
ATOM 747 N N . GLY A 1 93 ? 2.240 4.904 -17.294 1.00 93.88 93 GLY A N 1
ATOM 748 C CA . GLY A 1 93 ? 1.341 4.115 -18.139 1.00 93.88 93 GLY A CA 1
ATOM 749 C C . GLY A 1 93 ? 0.587 3.052 -17.339 1.00 93.88 93 GLY A C 1
ATOM 750 O O . GLY A 1 93 ? -0.642 3.025 -17.364 1.00 93.88 93 GLY A O 1
ATOM 751 N N . CYS A 1 94 ? 1.330 2.240 -16.585 1.00 94.25 94 CYS A N 1
ATOM 752 C CA . CYS A 1 94 ? 0.816 1.125 -15.790 1.00 94.25 94 CYS A CA 1
ATOM 753 C C . CYS A 1 94 ? -0.205 1.567 -14.728 1.00 94.25 94 CYS A C 1
ATOM 755 O O . CYS A 1 94 ? -1.297 1.014 -14.649 1.00 94.25 94 CYS A O 1
ATOM 757 N N . ARG A 1 95 ? 0.087 2.624 -13.959 1.00 91.25 95 ARG A N 1
ATOM 758 C CA . ARG A 1 95 ? -0.801 3.099 -12.880 1.00 91.25 95 ARG A CA 1
ATOM 759 C C . ARG A 1 95 ? -2.080 3.787 -13.367 1.00 91.25 95 ARG A C 1
ATOM 761 O O . ARG A 1 95 ? -3.011 3.968 -12.587 1.00 91.25 95 ARG A O 1
ATOM 768 N N . LYS A 1 96 ? -2.120 4.232 -14.629 1.00 91.19 96 LYS A N 1
ATOM 769 C CA . LYS A 1 96 ? -3.325 4.796 -15.268 1.00 91.19 96 LYS A CA 1
ATOM 770 C C . LYS A 1 96 ? -4.145 3.720 -15.973 1.00 91.19 96 LYS A C 1
ATOM 772 O O . LYS A 1 96 ? -5.364 3.827 -16.0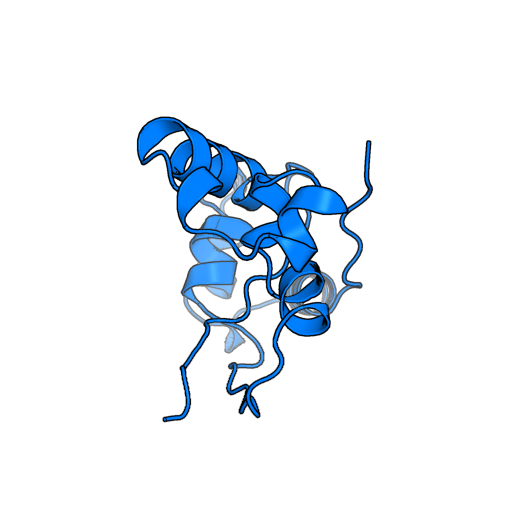38 1.00 91.19 96 LYS A O 1
ATOM 777 N N . ASN A 1 97 ? -3.475 2.710 -16.519 1.00 92.06 97 ASN A N 1
ATOM 778 C CA . ASN A 1 97 ? -4.098 1.587 -17.194 1.00 92.06 97 ASN A CA 1
ATOM 779 C C . ASN A 1 97 ? -3.264 0.324 -16.951 1.00 92.06 97 ASN A C 1
ATOM 781 O O . ASN A 1 97 ? -2.189 0.172 -17.533 1.00 92.06 97 ASN A O 1
ATOM 785 N N . HIS A 1 98 ? -3.790 -0.601 -16.142 1.00 90.00 98 HIS A N 1
ATOM 786 C CA . HIS A 1 98 ? -3.081 -1.828 -15.776 1.00 90.00 98 HIS A CA 1
ATOM 787 C C . HIS A 1 98 ? -2.770 -2.737 -16.979 1.00 90.00 98 HIS A C 1
ATOM 789 O O . HIS A 1 98 ? -1.815 -3.505 -16.932 1.00 90.00 98 HIS A O 1
ATOM 795 N N . ALA A 1 99 ? -3.497 -2.601 -18.095 1.00 91.81 99 ALA A N 1
ATOM 796 C CA . ALA A 1 99 ? -3.186 -3.314 -19.336 1.00 91.81 99 ALA A CA 1
ATOM 797 C C . ALA A 1 99 ? -1.877 -2.840 -19.998 1.00 91.81 99 ALA A C 1
ATOM 799 O O . ALA A 1 99 ? -1.363 -3.505 -20.891 1.00 91.81 99 ALA A O 1
ATOM 800 N N . ARG A 1 100 ? -1.335 -1.687 -19.582 1.00 95.00 100 ARG A N 1
ATOM 801 C CA . ARG A 1 100 ? -0.046 -1.153 -20.050 1.00 95.00 100 ARG A CA 1
ATOM 802 C C . ARG A 1 100 ? 1.123 -1.515 -19.136 1.00 95.00 100 ARG A C 1
ATOM 804 O O . ARG A 1 100 ? 2.227 -1.026 -19.360 1.00 95.00 100 ARG A O 1
ATOM 811 N N . CYS A 1 101 ? 0.889 -2.304 -18.091 1.00 94.75 101 CYS A N 1
ATOM 812 C CA . CYS A 1 101 ? 1.958 -2.746 -17.211 1.00 94.75 101 CYS A CA 1
ATOM 813 C C . CYS A 1 101 ? 2.841 -3.783 -17.909 1.00 94.75 101 CYS A C 1
ATOM 815 O O . CYS A 1 101 ? 2.350 -4.699 -18.568 1.00 94.75 101 CYS A O 1
ATOM 817 N N . THR A 1 102 ? 4.153 -3.669 -17.727 1.00 96.19 102 THR A N 1
ATOM 818 C CA . THR A 1 102 ? 5.091 -4.725 -18.116 1.00 96.19 102 THR A CA 1
ATOM 819 C C . THR A 1 102 ? 4.950 -5.934 -17.186 1.00 96.19 102 THR A C 1
ATOM 821 O O . THR A 1 102 ? 4.450 -5.819 -16.064 1.00 96.19 102 THR A O 1
ATOM 824 N N . GLY A 1 103 ? 5.458 -7.099 -17.602 1.00 95.62 103 GLY A N 1
ATOM 825 C CA . GLY A 1 103 ? 5.471 -8.291 -16.743 1.00 95.62 103 GLY A CA 1
ATOM 826 C C . GLY A 1 103 ? 6.176 -8.057 -15.399 1.00 95.62 103 GLY A C 1
ATOM 827 O O . GLY A 1 103 ? 5.707 -8.525 -14.367 1.00 95.62 103 GLY A O 1
ATOM 828 N N . THR A 1 104 ? 7.243 -7.251 -15.381 1.00 93.75 104 THR A N 1
ATOM 829 C CA . THR A 1 104 ? 7.948 -6.865 -14.147 1.00 93.75 104 THR A CA 1
ATOM 830 C C . THR A 1 104 ? 7.098 -5.982 -13.231 1.00 93.75 104 THR A C 1
ATOM 832 O O . THR A 1 104 ? 7.098 -6.182 -12.018 1.00 93.75 104 THR A O 1
ATOM 835 N N . GLN A 1 105 ? 6.329 -5.043 -13.790 1.00 94.25 105 GLN A N 1
ATOM 836 C CA . GLN A 1 105 ? 5.412 -4.197 -13.022 1.00 94.25 105 GLN A CA 1
ATOM 837 C C . GLN A 1 105 ? 4.257 -5.010 -12.433 1.00 94.25 105 GLN A C 1
ATOM 839 O O . GLN A 1 105 ? 3.941 -4.855 -11.255 1.00 94.25 105 GLN A O 1
ATOM 844 N N . ILE A 1 106 ? 3.671 -5.922 -13.215 1.00 93.81 106 ILE A N 1
ATOM 845 C CA . ILE A 1 106 ? 2.649 -6.852 -12.718 1.00 93.81 106 ILE A CA 1
ATOM 846 C C . ILE A 1 106 ? 3.215 -7.743 -11.611 1.00 93.81 106 ILE A C 1
ATOM 848 O O . ILE A 1 106 ? 2.581 -7.873 -10.566 1.00 93.81 106 ILE A O 1
ATOM 852 N N . GLY A 1 107 ? 4.422 -8.285 -11.792 1.00 92.50 107 GLY A N 1
ATOM 853 C CA . GLY A 1 107 ? 5.097 -9.083 -10.769 1.00 92.50 107 GLY A CA 1
ATOM 854 C C . GLY A 1 107 ? 5.301 -8.313 -9.461 1.00 92.50 107 GLY A C 1
ATOM 855 O O . GLY A 1 107 ? 5.050 -8.845 -8.384 1.00 92.50 107 GLY A O 1
ATOM 856 N N . PHE A 1 108 ? 5.661 -7.028 -9.532 1.00 91.62 108 PHE A N 1
ATOM 857 C CA . PHE A 1 108 ? 5.743 -6.171 -8.347 1.00 91.62 108 PHE A CA 1
ATOM 858 C C . PHE A 1 108 ? 4.377 -5.981 -7.662 1.00 91.62 108 PHE A C 1
ATOM 860 O O . PHE A 1 108 ? 4.286 -6.115 -6.437 1.00 91.62 108 PHE A O 1
ATOM 867 N N . LEU A 1 109 ? 3.311 -5.716 -8.433 1.00 89.88 109 LEU A N 1
ATOM 868 C CA . LEU A 1 109 ? 1.949 -5.562 -7.901 1.00 89.88 109 LEU A CA 1
ATOM 869 C C . LEU A 1 109 ? 1.423 -6.851 -7.249 1.00 89.88 109 LEU A C 1
ATOM 871 O O . LEU A 1 109 ? 0.701 -6.780 -6.257 1.00 89.88 109 LEU A O 1
ATOM 875 N N . GLN A 1 110 ? 1.798 -8.013 -7.783 1.00 89.50 110 GLN A N 1
ATOM 876 C CA . GLN A 1 110 ? 1.420 -9.332 -7.263 1.00 89.50 110 GLN A CA 1
ATOM 877 C C . GLN A 1 110 ? 2.324 -9.835 -6.131 1.00 89.50 110 GLN A C 1
ATOM 879 O O . GLN A 1 110 ? 1.967 -10.812 -5.478 1.00 89.50 110 GLN A O 1
ATOM 884 N N . GLY A 1 111 ? 3.479 -9.199 -5.899 1.00 81.38 111 GLY A N 1
ATOM 885 C CA . GLY A 1 111 ? 4.461 -9.650 -4.912 1.00 81.38 111 GLY A CA 1
ATOM 886 C C . GLY A 1 111 ? 3.905 -9.735 -3.487 1.00 81.38 111 GLY A C 1
ATOM 887 O O . GLY A 1 111 ? 2.834 -9.206 -3.187 1.00 81.38 111 GLY A O 1
ATOM 888 N N . ASP A 1 112 ? 4.654 -10.364 -2.585 1.00 63.84 112 ASP A N 1
ATOM 889 C CA . ASP A 1 112 ? 4.158 -10.744 -1.259 1.00 63.84 112 ASP A CA 1
ATOM 890 C C . ASP A 1 112 ? 3.847 -9.579 -0.318 1.00 63.84 112 ASP A C 1
ATOM 892 O O . ASP A 1 112 ? 4.530 -8.555 -0.273 1.00 63.84 112 ASP A O 1
ATOM 896 N N . TYR A 1 113 ? 2.825 -9.772 0.516 1.00 61.91 113 TYR A N 1
ATOM 897 C CA . TYR A 1 113 ? 2.339 -8.842 1.539 1.00 61.91 113 TYR A CA 1
ATOM 898 C C . TYR A 1 113 ? 3.272 -8.702 2.752 1.00 61.91 113 TYR A C 1
ATOM 900 O O . TYR A 1 113 ? 2.844 -8.833 3.898 1.00 61.91 113 TYR A O 1
ATOM 908 N N . TYR A 1 114 ? 4.555 -8.425 2.532 1.00 58.34 114 TYR A N 1
ATOM 909 C CA . TYR A 1 114 ? 5.484 -8.191 3.628 1.00 58.34 114 TYR A CA 1
ATOM 910 C C . TYR A 1 114 ? 5.553 -6.700 3.971 1.00 58.34 114 TYR A C 1
ATOM 912 O O . TYR A 1 114 ? 6.122 -5.892 3.238 1.00 58.34 114 TYR A O 1
ATOM 920 N N . CYS A 1 115 ? 4.976 -6.336 5.118 1.00 62.25 115 CYS A N 1
ATOM 921 C CA . CYS A 1 115 ? 5.256 -5.069 5.788 1.00 62.25 115 CYS A CA 1
ATOM 922 C C . CYS A 1 115 ? 6.178 -5.368 6.982 1.00 62.25 115 CYS A C 1
ATOM 924 O O . CYS A 1 115 ? 5.669 -5.697 8.056 1.00 62.25 115 CYS A O 1
ATOM 926 N N . PRO A 1 116 ? 7.519 -5.304 6.834 1.00 55.81 116 PRO A N 1
ATOM 927 C CA . PRO A 1 116 ? 8.425 -5.584 7.945 1.00 55.81 116 PRO A CA 1
ATOM 928 C C . PRO A 1 116 ? 8.172 -4.631 9.117 1.00 55.81 116 PRO A C 1
ATOM 930 O O . PRO A 1 116 ? 7.793 -3.482 8.899 1.00 55.81 116 PRO A O 1
ATOM 933 N N . PHE A 1 117 ? 8.418 -5.085 10.345 1.00 53.75 117 PHE A N 1
ATOM 934 C CA . PHE A 1 117 ? 8.121 -4.360 11.593 1.00 53.75 117 PHE A CA 1
ATOM 935 C C . PHE A 1 117 ? 9.262 -3.483 12.129 1.00 53.75 117 PHE A C 1
ATOM 937 O O . PHE A 1 1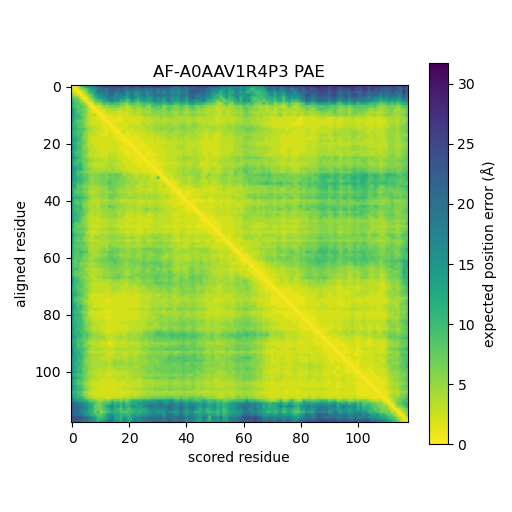17 ? 9.135 -2.975 13.240 1.00 53.75 117 PHE A O 1
ATOM 944 N N . LYS A 1 118 ? 10.346 -3.302 11.366 1.00 45.22 118 LYS A N 1
ATOM 945 C CA . LYS A 1 118 ? 11.414 -2.350 11.700 1.00 45.22 118 LYS A CA 1
ATOM 946 C C . LYS A 1 118 ? 11.182 -1.009 11.019 1.00 45.22 118 LYS A C 1
ATOM 948 O O . LYS A 1 118 ? 10.996 -1.009 9.777 1.00 45.22 118 LYS A O 1
#

Sequence (118 aa):
MAKLQYFLVCRLDISGWRTLRYMFAGVVILQGMQKNLPQGCTKRFNPIMCFFPQRLIASVRTPLFLVNTAYDTWQVQVSLAPASADHHGHWIGCRKNHARCTGTQIGFLQGDYYCPFK

Organism: NCBI:txid77055

Nearest PDB structures (foldseek):
  8bsq-assembly1_A  TM=7.659E-01  e=3.760E-01  Homo sapiens
  7bnf-assembly1_A  TM=6.529E-01  e=7.856E-01  Homo sapiens
  7arg-assembly1_A  TM=5.476E-01  e=7.388E-01  Homo sapiens
  7b3f-assembly1_A  TM=4.932E-01  e=6.145E-01  Homo sapiens

Radius of gyration: 15.47 Å; Cα contacts (8 Å, |Δi|>4): 132; chains: 1; bounding box: 37×26×43 Å

pLDDT: mean 84.43, std 12.34, range [37.34, 96.19]